Protein AF-A0A9E2BVV3-F1 (afdb_monomer)

pLDDT: mean 73.65, std 11.93, range [42.72, 88.81]

Solvent-accessible surface area (backbone atoms only — not comparable to full-atom values): 3838 Å² total; per-residue (Å²): 135,86,77,66,81,60,61,46,53,52,52,22,51,52,28,42,52,51,17,51,46,28,63,72,28,78,77,36,72,88,38,66,65,60,20,52,52,55,19,48,52,27,43,53,51,19,50,54,32,50,50,52,49,54,50,52,51,52,52,51,53,53,52,53,54,56,54,62,76,74,110

Mean predicted aligned error: 9.97 Å

Foldseek 3Di:
DPDDLVVLVVLLVVLQVQLVCLLVCVPPVPCPPSSVVSSVVSVVVSVVSVVVSVVVVVVVVVVVVVVVVVD

Sequence (71 aa):
MQKPPHSYIIIGIISLLMAVVTYAGLIFKDDLNGRLIVGSVWLLMAVIWVFRYIYAKKRLARRYKKSADIS

Radius of gyration: 17.48 Å; Cα contacts (8 Å, |Δi|>4): 47; chains: 1; bounding box: 41×22×49 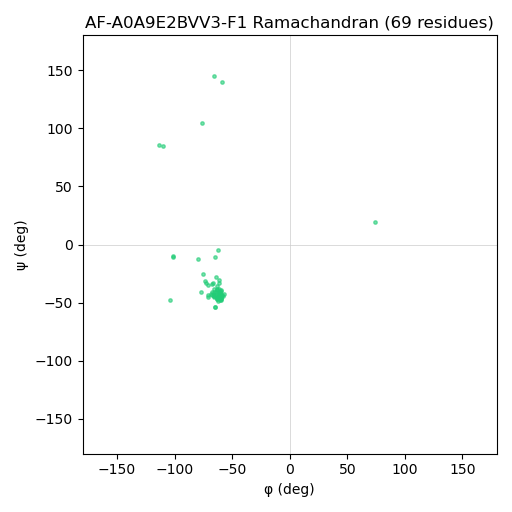Å

Secondary structure (DSSP, 8-state):
----THHHHHHHHHHHHHHHHHHTTSS-SS-HHHHHHHHHHHHHHHHHHHHHHHHHHHHHHHHHHHHHT--

Structure (mmCIF, N/CA/C/O backbone):
data_AF-A0A9E2BVV3-F1
#
_entry.id   AF-A0A9E2BVV3-F1
#
loop_
_atom_site.group_PDB
_atom_site.id
_atom_site.type_symbol
_atom_site.label_atom_id
_atom_site.label_alt_id
_atom_site.label_comp_id
_atom_site.label_asym_id
_atom_site.label_entity_id
_atom_site.label_seq_id
_atom_site.pdbx_PDB_ins_code
_atom_site.Cartn_x
_atom_site.Cartn_y
_atom_site.Cartn_z
_atom_site.occupancy
_atom_site.B_iso_or_equiv
_atom_site.auth_seq_id
_atom_site.auth_comp_id
_atom_site.auth_asym_id
_atom_site.auth_atom_id
_atom_site.pdbx_PDB_model_num
ATOM 1 N N . MET A 1 1 ? -6.520 15.571 22.422 1.00 42.72 1 MET A N 1
ATOM 2 C CA . MET A 1 1 ? -7.007 15.748 21.034 1.00 42.72 1 MET A CA 1
ATOM 3 C C . MET A 1 1 ? -6.741 14.468 20.235 1.00 42.72 1 MET A C 1
ATOM 5 O O . MET A 1 1 ? -5.622 14.251 19.789 1.00 42.72 1 MET A O 1
ATOM 9 N N . GLN A 1 2 ? -7.724 13.562 20.136 1.00 44.84 2 GLN A N 1
ATOM 10 C CA . GLN A 1 2 ? -7.618 12.343 19.316 1.00 44.84 2 GLN A CA 1
ATOM 11 C C . GLN A 1 2 ? -7.803 12.732 17.841 1.00 44.84 2 GLN A C 1
ATOM 13 O O . GLN A 1 2 ? -8.910 13.061 17.429 1.00 44.84 2 GLN A O 1
ATOM 18 N N . LYS A 1 3 ? -6.708 12.759 17.067 1.00 46.66 3 LYS A N 1
ATOM 19 C CA . LYS A 1 3 ? -6.743 13.024 15.619 1.00 46.66 3 LYS A CA 1
ATOM 20 C C . LYS A 1 3 ? -7.627 11.982 14.912 1.00 46.66 3 LYS A C 1
ATOM 22 O O . LYS A 1 3 ? -7.579 10.805 15.282 1.00 46.66 3 LYS A O 1
ATOM 27 N N . PRO A 1 4 ? -8.438 12.400 13.928 1.00 50.28 4 PRO A N 1
ATOM 28 C CA . PRO A 1 4 ? -9.517 11.585 13.397 1.00 50.28 4 PRO A CA 1
ATOM 29 C C . PRO A 1 4 ? -8.990 10.329 12.682 1.00 50.28 4 PRO A C 1
ATOM 31 O O . PRO A 1 4 ? -7.971 10.385 11.990 1.00 50.28 4 PRO A O 1
ATOM 34 N N . PRO A 1 5 ? -9.720 9.201 12.768 1.00 57.66 5 PRO A N 1
ATOM 35 C CA . PRO A 1 5 ? -9.370 7.934 12.117 1.00 57.66 5 PRO A CA 1
ATOM 36 C C . PRO A 1 5 ? -9.327 8.003 10.578 1.00 57.66 5 PRO A C 1
ATOM 38 O O . PRO A 1 5 ? -8.967 7.021 9.936 1.00 57.66 5 PRO A O 1
ATOM 41 N N . HIS A 1 6 ? -9.690 9.143 9.979 1.00 57.97 6 HIS A N 1
ATOM 42 C CA . HIS A 1 6 ? -9.672 9.379 8.535 1.00 57.97 6 HIS A CA 1
ATOM 43 C C . HIS A 1 6 ? -8.263 9.535 7.957 1.00 57.97 6 HIS A C 1
ATOM 45 O O . HIS A 1 6 ? -8.023 9.071 6.845 1.00 57.97 6 HIS A O 1
ATOM 51 N N . SER A 1 7 ? -7.304 10.095 8.705 1.00 62.12 7 SER A N 1
ATOM 52 C CA . SER A 1 7 ? -5.933 10.266 8.195 1.00 62.12 7 SER A CA 1
ATOM 53 C C . SER A 1 7 ? -5.266 8.930 7.855 1.00 62.12 7 SER A C 1
ATOM 55 O O . SER A 1 7 ? -4.479 8.853 6.920 1.00 62.12 7 SER A O 1
ATOM 57 N N . TYR A 1 8 ? -5.623 7.856 8.562 1.00 66.25 8 TYR A N 1
ATOM 58 C CA . TYR A 1 8 ? -5.076 6.520 8.325 1.00 66.25 8 TYR A CA 1
ATOM 59 C C . TYR A 1 8 ? -5.570 5.882 7.025 1.00 66.25 8 TYR A C 1
ATOM 61 O O . TYR A 1 8 ? -4.807 5.187 6.360 1.00 66.25 8 TYR A O 1
ATOM 69 N N . ILE A 1 9 ? -6.823 6.144 6.642 1.00 68.44 9 ILE A N 1
ATOM 70 C CA . ILE A 1 9 ? -7.382 5.655 5.377 1.00 68.44 9 ILE A CA 1
ATOM 71 C C . ILE A 1 9 ? -6.735 6.400 4.209 1.00 68.44 9 ILE A C 1
ATOM 73 O O . ILE A 1 9 ? -6.340 5.772 3.234 1.00 68.44 9 ILE A O 1
ATOM 77 N N . ILE A 1 10 ? -6.575 7.722 4.332 1.00 76.06 10 ILE A N 1
ATOM 78 C CA . ILE A 1 10 ? -5.966 8.563 3.291 1.00 76.06 10 ILE A CA 1
ATOM 79 C C . ILE A 1 10 ? -4.531 8.105 3.008 1.00 76.06 10 ILE A C 1
ATOM 81 O O . ILE A 1 10 ? -4.178 7.897 1.852 1.00 76.06 10 ILE A O 1
ATOM 85 N N . ILE A 1 11 ? -3.728 7.869 4.052 1.00 77.00 11 ILE A N 1
ATOM 86 C CA . ILE A 1 11 ? -2.357 7.362 3.886 1.00 77.00 11 ILE A CA 1
ATOM 87 C C . ILE A 1 11 ? -2.367 5.960 3.259 1.00 77.00 11 ILE A C 1
ATOM 89 O O . ILE A 1 11 ? -1.577 5.699 2.359 1.00 77.00 11 ILE A O 1
ATOM 93 N N . GLY A 1 12 ? -3.293 5.085 3.665 1.00 76.31 12 GLY A N 1
ATOM 94 C CA . GLY A 1 12 ? -3.453 3.763 3.051 1.00 76.31 12 GLY A CA 1
ATOM 95 C C . GLY A 1 12 ? -3.784 3.825 1.554 1.00 76.31 12 GLY A C 1
ATOM 96 O O . GLY A 1 12 ? -3.182 3.093 0.772 1.00 76.31 12 GLY A O 1
ATOM 97 N N . ILE A 1 13 ? -4.685 4.725 1.142 1.00 81.88 13 ILE A N 1
ATOM 98 C CA . ILE A 1 13 ? -5.051 4.933 -0.270 1.00 81.88 13 ILE A CA 1
ATOM 99 C C . ILE A 1 13 ? -3.865 5.492 -1.063 1.00 81.88 13 ILE A C 1
ATOM 101 O O . ILE A 1 13 ? -3.579 4.998 -2.151 1.00 81.88 13 ILE A O 1
ATOM 105 N N . ILE A 1 14 ? -3.142 6.475 -0.516 1.00 84.00 14 ILE A N 1
ATOM 106 C CA . ILE A 1 14 ? -1.946 7.040 -1.159 1.00 84.00 14 ILE A CA 1
ATOM 107 C C . ILE A 1 14 ? -0.868 5.963 -1.326 1.00 84.00 14 ILE A C 1
ATOM 109 O O . ILE A 1 14 ? -0.281 5.850 -2.401 1.00 84.00 14 ILE A O 1
ATOM 113 N N . SER A 1 15 ? -0.641 5.126 -0.309 1.00 81.00 15 SER A N 1
ATOM 114 C CA . SER A 1 15 ? 0.293 4.000 -0.410 1.00 81.00 15 SER A CA 1
ATOM 115 C C . SER A 1 15 ? -0.119 2.989 -1.480 1.00 81.00 15 SER A C 1
ATOM 117 O O . SER A 1 15 ? 0.738 2.480 -2.198 1.00 81.00 15 SER A O 1
ATOM 119 N N . LEU A 1 16 ? -1.420 2.726 -1.623 1.00 81.94 16 LEU A N 1
ATOM 120 C CA . LEU A 1 16 ? -1.939 1.828 -2.652 1.00 81.94 16 LEU A CA 1
ATOM 121 C C . LEU A 1 16 ? -1.749 2.410 -4.061 1.00 81.94 16 LEU A C 1
ATOM 123 O O . LEU A 1 16 ? -1.299 1.705 -4.960 1.00 81.94 16 LEU A O 1
ATOM 127 N N . LEU A 1 17 ? -2.035 3.703 -4.243 1.00 85.50 17 LEU A N 1
ATOM 128 C CA . LEU A 1 17 ? -1.805 4.409 -5.506 1.00 85.50 17 LEU A CA 1
ATOM 129 C C . LEU A 1 17 ? -0.325 4.379 -5.895 1.00 85.50 17 LEU A C 1
ATOM 131 O O . LEU A 1 17 ? -0.001 4.063 -7.038 1.00 85.50 17 LEU A O 1
ATOM 135 N N . MET A 1 18 ? 0.575 4.619 -4.938 1.00 82.00 18 MET A N 1
ATOM 136 C CA . MET A 1 18 ? 2.017 4.520 -5.174 1.00 82.00 18 MET A CA 1
ATOM 137 C C . MET A 1 18 ? 2.454 3.099 -5.538 1.00 82.00 18 MET A C 1
ATOM 139 O O . MET A 1 18 ? 3.278 2.935 -6.439 1.00 82.00 18 MET A O 1
ATOM 143 N N . ALA A 1 19 ? 1.877 2.065 -4.917 1.00 80.81 19 ALA A N 1
ATOM 144 C CA . ALA A 1 19 ? 2.126 0.682 -5.319 1.00 80.81 19 ALA A CA 1
ATOM 145 C C . ALA A 1 19 ? 1.712 0.443 -6.781 1.00 80.81 19 ALA A C 1
ATOM 147 O O . ALA A 1 19 ? 2.511 -0.080 -7.554 1.00 80.81 19 ALA A O 1
ATOM 148 N N . VAL A 1 20 ? 0.512 0.877 -7.187 1.00 83.12 20 VAL A N 1
ATOM 149 C CA . VAL A 1 20 ? 0.008 0.716 -8.565 1.00 83.12 20 VAL A CA 1
ATOM 150 C C . VAL A 1 20 ? 0.897 1.441 -9.576 1.00 83.12 20 VAL A C 1
ATOM 152 O O . VAL A 1 20 ? 1.284 0.844 -10.578 1.00 83.12 20 VAL A O 1
ATOM 155 N N . VAL A 1 21 ? 1.279 2.691 -9.298 1.00 83.56 21 VAL A N 1
ATOM 156 C CA . VAL A 1 21 ? 2.188 3.472 -10.159 1.00 83.56 21 VAL A CA 1
ATOM 157 C C . VAL A 1 21 ? 3.545 2.782 -10.291 1.00 83.56 21 VAL A C 1
ATOM 159 O O . VAL A 1 21 ? 4.103 2.703 -11.387 1.00 83.56 21 VAL A O 1
ATOM 162 N N . THR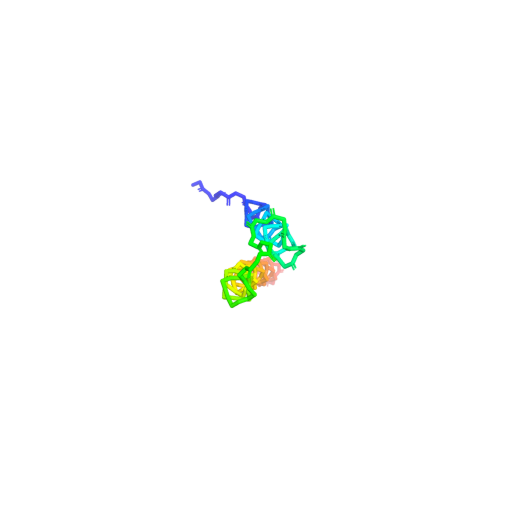 A 1 22 ? 4.055 2.234 -9.187 1.00 81.56 22 THR A N 1
ATOM 163 C CA . THR A 1 22 ? 5.320 1.499 -9.191 1.00 81.56 22 THR A CA 1
ATOM 164 C C . THR A 1 22 ? 5.191 0.241 -10.047 1.00 81.56 22 THR A C 1
ATOM 166 O O . THR A 1 22 ? 5.948 0.092 -11.000 1.00 81.56 22 THR A O 1
ATO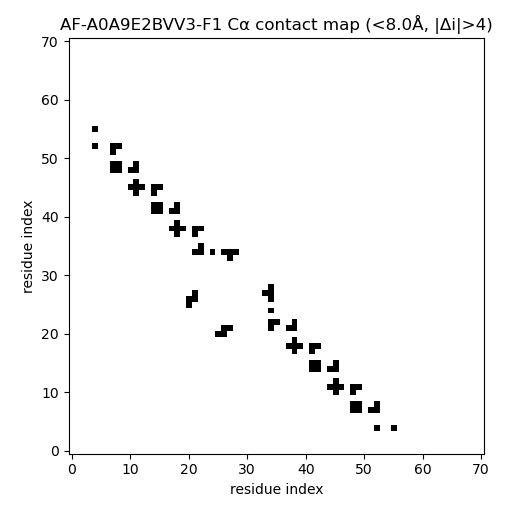M 169 N N . TYR A 1 23 ? 4.195 -0.616 -9.798 1.00 77.00 23 TYR A N 1
ATOM 170 C CA . TYR A 1 23 ? 3.973 -1.860 -10.549 1.00 77.00 23 TYR A CA 1
ATOM 171 C C . TYR A 1 23 ? 3.685 -1.645 -12.037 1.00 77.00 23 TYR A C 1
ATOM 173 O O . TYR A 1 23 ? 4.123 -2.453 -12.856 1.00 77.00 23 TYR A O 1
ATOM 181 N N . ALA A 1 24 ? 3.022 -0.544 -12.398 1.00 80.88 24 ALA A N 1
ATOM 182 C CA . ALA A 1 24 ? 2.794 -0.154 -13.787 1.00 80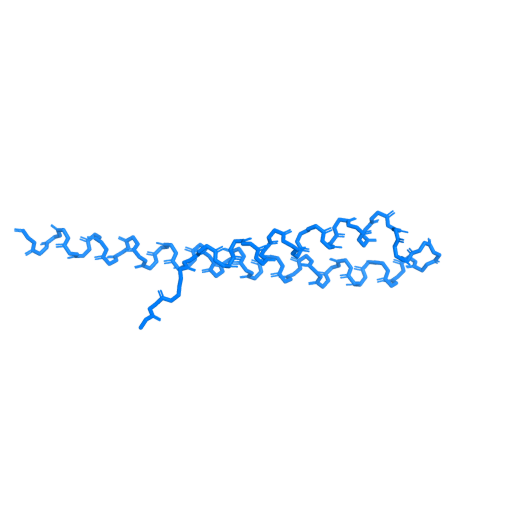.88 24 ALA A CA 1
ATOM 183 C C . ALA A 1 24 ? 4.096 0.182 -14.543 1.00 80.88 24 ALA A C 1
ATOM 185 O O . ALA A 1 24 ? 4.077 0.338 -15.761 1.00 80.88 24 ALA A O 1
ATOM 186 N N . GLY A 1 25 ? 5.232 0.299 -13.844 1.00 72.56 25 GLY A N 1
ATOM 187 C CA . GLY A 1 25 ? 6.521 0.612 -14.456 1.00 72.56 25 GLY A CA 1
ATOM 188 C C . GLY A 1 25 ? 6.640 2.069 -14.891 1.00 72.56 25 GLY A C 1
ATOM 189 O O . GLY A 1 25 ? 7.503 2.387 -15.698 1.00 72.56 25 GLY A O 1
ATOM 190 N N . LEU A 1 26 ? 5.797 2.959 -14.354 1.00 77.19 26 LEU A N 1
ATOM 191 C CA . LEU A 1 26 ? 5.871 4.400 -14.623 1.00 77.19 26 LEU A CA 1
ATOM 192 C C . LEU A 1 26 ? 7.172 5.027 -14.099 1.00 77.19 26 LEU A C 1
ATOM 194 O O . LEU A 1 26 ? 7.630 6.014 -14.661 1.00 77.19 26 LEU A O 1
ATOM 198 N N . ILE A 1 27 ? 7.756 4.452 -13.042 1.00 71.25 27 ILE A N 1
ATOM 199 C CA . ILE A 1 27 ? 8.984 4.951 -12.399 1.00 71.25 27 ILE A CA 1
ATOM 200 C C . ILE A 1 27 ? 10.200 4.092 -12.780 1.00 71.25 27 ILE A C 1
ATOM 202 O O . ILE A 1 27 ? 11.226 4.624 -13.185 1.00 71.25 27 ILE A O 1
ATOM 206 N N . PHE A 1 28 ? 10.081 2.764 -12.688 1.00 67.00 28 PHE A N 1
ATOM 207 C CA . PHE A 1 28 ? 11.149 1.813 -13.016 1.00 67.00 28 PHE A CA 1
ATOM 208 C C . PHE A 1 28 ? 10.743 0.995 -14.241 1.00 67.00 28 PHE A C 1
ATOM 210 O O . PHE A 1 28 ? 10.129 -0.070 -14.123 1.00 67.00 28 PHE A O 1
ATOM 217 N N . LYS A 1 29 ? 11.016 1.548 -15.426 1.00 66.94 29 LYS A N 1
ATOM 218 C CA . LYS A 1 29 ? 10.610 0.951 -16.705 1.00 66.94 29 LYS A CA 1
ATOM 219 C C . LYS A 1 29 ? 11.506 -0.226 -17.098 1.00 66.94 29 LYS A C 1
ATOM 221 O O . LYS A 1 29 ? 10.984 -1.266 -17.487 1.00 66.94 29 LYS A O 1
ATOM 226 N N . ASP A 1 30 ? 12.813 -0.078 -16.880 1.00 77.69 30 ASP A N 1
ATOM 227 C CA . ASP A 1 30 ? 13.833 -1.061 -17.274 1.00 77.69 30 ASP A CA 1
ATOM 228 C C . ASP A 1 30 ? 14.327 -1.937 -16.109 1.00 77.69 30 ASP A C 1
ATOM 230 O O . ASP A 1 30 ? 14.986 -2.950 -16.326 1.00 77.69 30 ASP A O 1
ATOM 234 N N . ASP A 1 31 ? 13.973 -1.588 -14.866 1.00 80.19 31 ASP A N 1
ATOM 235 C CA . ASP A 1 31 ? 14.433 -2.290 -13.665 1.00 80.19 31 ASP A CA 1
ATOM 236 C C . ASP A 1 31 ? 13.291 -3.075 -12.998 1.00 80.19 31 ASP A C 1
ATOM 238 O O . ASP A 1 31 ? 12.593 -2.601 -12.092 1.00 80.19 31 ASP A O 1
ATOM 242 N N . LEU A 1 32 ? 13.072 -4.298 -13.496 1.00 79.88 32 LEU A N 1
ATOM 243 C CA . LEU A 1 32 ? 12.005 -5.196 -13.041 1.00 79.88 32 LEU A CA 1
ATOM 244 C C . LEU A 1 32 ? 12.137 -5.542 -11.549 1.00 79.88 32 LEU A C 1
ATOM 246 O O . LEU A 1 32 ? 11.132 -5.592 -10.834 1.00 79.88 32 LEU A O 1
ATOM 250 N N . ASN A 1 33 ? 13.369 -5.749 -11.076 1.00 84.75 33 ASN A N 1
ATOM 251 C CA . ASN A 1 33 ? 13.640 -6.093 -9.682 1.00 84.75 33 ASN A CA 1
ATOM 252 C C . ASN A 1 33 ? 13.392 -4.891 -8.768 1.00 84.75 33 ASN A C 1
ATOM 254 O O . ASN A 1 33 ? 12.694 -5.031 -7.760 1.00 84.75 33 ASN A O 1
ATOM 258 N N . GLY A 1 34 ? 13.873 -3.701 -9.148 1.00 81.38 34 GLY A N 1
ATOM 259 C CA . GLY A 1 34 ? 13.569 -2.461 -8.427 1.00 81.38 34 GLY A CA 1
ATOM 260 C C . GLY A 1 34 ? 12.062 -2.209 -8.331 1.00 81.38 34 GLY A C 1
ATOM 261 O O . GLY A 1 34 ? 11.539 -1.910 -7.254 1.00 81.38 34 GLY A O 1
ATOM 262 N N . ARG A 1 35 ? 11.333 -2.445 -9.427 1.00 82.88 35 ARG A N 1
ATOM 263 C CA . ARG A 1 35 ? 9.873 -2.317 -9.479 1.00 82.88 35 ARG A CA 1
ATOM 264 C C . ARG A 1 35 ? 9.151 -3.247 -8.504 1.00 82.88 35 ARG A C 1
ATOM 266 O O . ARG A 1 35 ? 8.258 -2.801 -7.781 1.00 82.88 35 ARG A O 1
ATOM 273 N N . LEU A 1 36 ? 9.532 -4.523 -8.482 1.00 82.38 36 LEU A N 1
ATOM 274 C CA . LEU A 1 36 ? 8.933 -5.529 -7.603 1.00 82.38 36 LEU A CA 1
ATOM 275 C C . LEU A 1 36 ? 9.215 -5.230 -6.129 1.00 82.38 36 LEU A C 1
ATOM 277 O O . LEU A 1 36 ? 8.294 -5.292 -5.315 1.00 82.38 36 LEU A O 1
ATOM 281 N N . ILE A 1 37 ? 10.451 -4.860 -5.784 1.00 87.50 37 ILE A N 1
ATOM 282 C CA . ILE A 1 37 ? 10.839 -4.554 -4.400 1.00 87.50 37 ILE A CA 1
ATOM 283 C C . ILE A 1 37 ? 10.095 -3.309 -3.907 1.00 87.50 37 ILE A C 1
ATOM 285 O O . ILE A 1 37 ? 9.406 -3.367 -2.887 1.00 87.50 37 ILE A O 1
ATOM 289 N N . VAL A 1 38 ? 10.169 -2.197 -4.644 1.00 84.31 38 VAL A N 1
ATOM 290 C CA . VAL A 1 38 ? 9.545 -0.927 -4.236 1.00 84.31 38 VAL A CA 1
ATOM 291 C C . VAL A 1 38 ? 8.018 -1.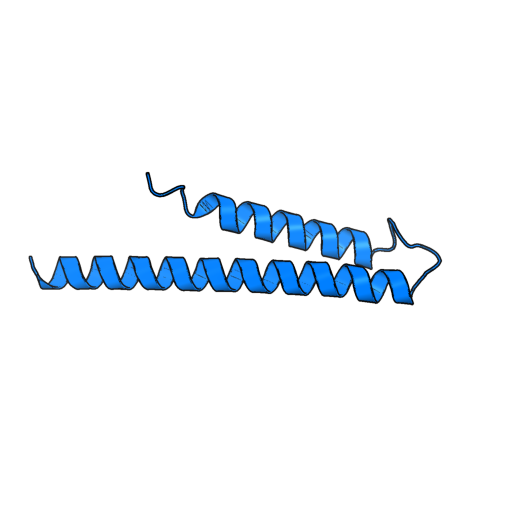055 -4.209 1.00 84.31 38 VAL A C 1
ATOM 293 O O . VAL A 1 38 ? 7.380 -0.611 -3.253 1.00 84.31 38 VAL A O 1
ATOM 296 N N . GLY A 1 39 ? 7.424 -1.731 -5.198 1.00 84.12 39 GLY A N 1
ATOM 297 C CA . GLY A 1 39 ? 5.987 -2.009 -5.226 1.00 84.12 39 GLY A CA 1
ATOM 298 C C . GLY A 1 39 ? 5.537 -2.872 -4.043 1.00 84.12 39 GLY A C 1
ATOM 299 O O . GLY A 1 39 ? 4.514 -2.580 -3.422 1.00 84.12 39 GLY A O 1
ATOM 300 N N . SER A 1 40 ? 6.322 -3.890 -3.676 1.00 85.38 40 SER A N 1
ATOM 301 C CA . SER A 1 40 ? 6.051 -4.754 -2.516 1.00 85.38 40 SER A CA 1
ATOM 302 C C . SER A 1 40 ? 6.152 -4.002 -1.189 1.00 85.38 40 SER A C 1
ATOM 304 O O . SER A 1 40 ? 5.322 -4.217 -0.306 1.00 85.38 40 SER A O 1
ATOM 306 N N . VAL A 1 41 ? 7.113 -3.081 -1.051 1.00 88.38 41 VAL A N 1
ATOM 307 C CA . VAL A 1 41 ? 7.243 -2.224 0.141 1.00 88.38 41 VAL A CA 1
ATOM 308 C C . VAL A 1 41 ? 6.014 -1.328 0.301 1.00 88.38 41 VAL A C 1
ATOM 310 O O . VAL A 1 41 ? 5.435 -1.277 1.387 1.00 88.38 41 VAL A O 1
ATOM 313 N N . TRP A 1 42 ? 5.559 -0.676 -0.774 1.00 85.44 42 TRP A N 1
ATOM 314 C CA . TRP A 1 42 ? 4.341 0.142 -0.737 1.00 85.44 42 TRP A CA 1
ATOM 315 C C . TRP A 1 42 ? 3.088 -0.679 -0.423 1.00 85.44 42 TRP A C 1
ATOM 317 O O . TRP A 1 4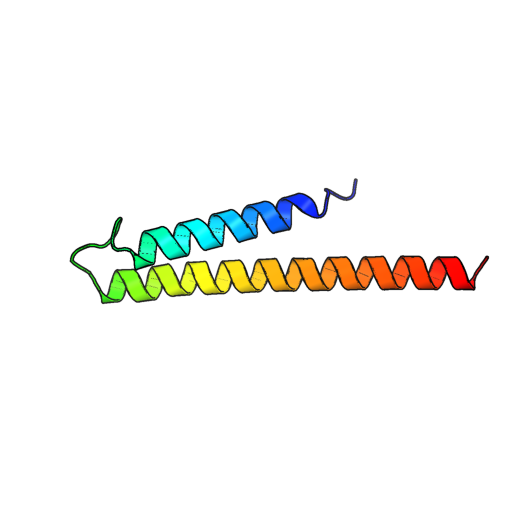2 ? 2.243 -0.234 0.359 1.00 85.44 42 TRP A O 1
ATOM 327 N N . LEU A 1 43 ? 2.993 -1.894 -0.971 1.00 84.19 43 LEU A N 1
ATOM 328 C CA . LEU A 1 43 ? 1.900 -2.822 -0.690 1.00 84.19 43 LEU A CA 1
ATOM 329 C C . LEU A 1 43 ? 1.879 -3.238 0.791 1.00 84.19 43 LEU A C 1
ATOM 331 O O . LEU A 1 43 ? 0.835 -3.156 1.437 1.00 84.19 43 LEU A O 1
ATOM 335 N N . LEU A 1 44 ? 3.032 -3.612 1.356 1.00 88.81 44 LEU A N 1
ATOM 336 C CA . LEU A 1 44 ? 3.179 -3.926 2.783 1.00 88.81 44 LEU A CA 1
ATOM 337 C C . LEU A 1 44 ? 2.773 -2.741 3.663 1.00 88.81 44 LEU A C 1
ATOM 339 O O . LEU A 1 44 ? 2.025 -2.914 4.628 1.00 88.81 44 LEU A O 1
ATOM 343 N N . MET A 1 45 ? 3.200 -1.529 3.301 1.00 84.94 45 MET A N 1
ATOM 344 C CA . MET A 1 45 ? 2.822 -0.308 4.012 1.00 84.94 45 MET A CA 1
ATOM 345 C C . MET A 1 45 ? 1.301 -0.102 3.996 1.00 84.94 45 MET A C 1
ATOM 347 O O . MET A 1 45 ? 0.703 0.158 5.044 1.00 84.94 45 MET A O 1
ATOM 351 N N . ALA A 1 46 ? 0.659 -0.274 2.835 1.00 81.38 46 ALA A N 1
ATOM 352 C CA . ALA A 1 46 ? -0.792 -0.168 2.696 1.00 81.38 46 ALA A CA 1
ATOM 353 C C . ALA A 1 46 ? -1.521 -1.196 3.580 1.00 81.38 46 ALA A C 1
ATOM 355 O O . ALA A 1 46 ? -2.449 -0.835 4.308 1.00 81.38 46 ALA A O 1
ATOM 356 N N . VAL A 1 47 ? -1.056 -2.450 3.595 1.00 85.75 47 VAL A N 1
ATOM 357 C CA . VAL A 1 47 ? -1.615 -3.515 4.444 1.00 85.75 47 VAL A CA 1
ATOM 358 C C . VAL A 1 47 ? -1.510 -3.152 5.929 1.00 85.75 47 VAL A C 1
ATOM 360 O O . VAL A 1 47 ? -2.504 -3.252 6.652 1.00 85.75 47 VAL A O 1
ATOM 363 N N . ILE A 1 48 ? -0.355 -2.660 6.391 1.00 87.44 48 ILE A N 1
ATOM 364 C CA . ILE A 1 48 ? -0.159 -2.231 7.789 1.00 87.44 48 ILE A CA 1
ATOM 365 C C . ILE A 1 48 ? -1.150 -1.120 8.168 1.00 87.44 48 ILE A C 1
ATOM 367 O O . ILE A 1 48 ? -1.758 -1.164 9.246 1.00 87.44 48 ILE A O 1
ATOM 371 N N . TRP A 1 49 ? -1.347 -0.134 7.290 1.00 82.31 49 TRP A N 1
ATOM 372 C CA . TRP A 1 49 ? -2.296 0.956 7.525 1.00 82.31 49 TRP A CA 1
ATOM 373 C C . TRP A 1 49 ? -3.745 0.470 7.588 1.00 82.31 49 TRP A C 1
ATOM 375 O O . TRP A 1 49 ? -4.478 0.858 8.505 1.00 82.31 49 TRP A O 1
ATOM 385 N N . VAL A 1 50 ? -4.144 -0.428 6.686 1.00 79.62 50 VAL A N 1
ATOM 386 C CA . VAL A 1 50 ? -5.480 -1.044 6.686 1.00 79.62 50 VAL A CA 1
ATOM 387 C C . VAL A 1 50 ? -5.707 -1.852 7.967 1.00 79.62 50 VAL A C 1
ATOM 389 O O . VAL A 1 50 ? -6.744 -1.695 8.617 1.00 79.62 50 VAL A O 1
ATOM 392 N N . PHE A 1 51 ? -4.726 -2.646 8.406 1.00 82.69 51 PHE A N 1
ATOM 393 C CA . PHE A 1 51 ? -4.818 -3.381 9.671 1.00 82.69 51 PHE A CA 1
ATOM 394 C C . PHE A 1 51 ? -4.947 -2.445 10.875 1.00 82.69 51 PHE A C 1
ATOM 396 O O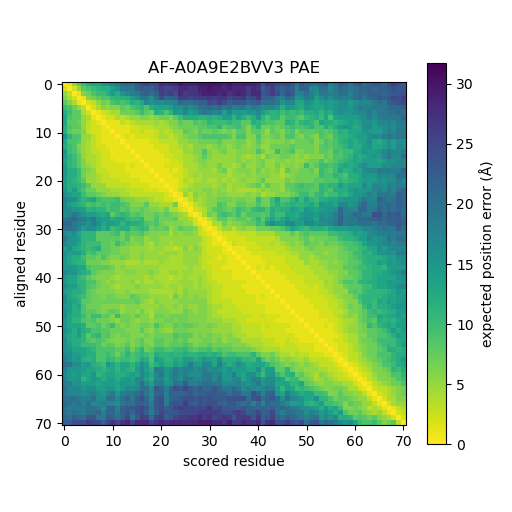 . PHE A 1 51 ? -5.823 -2.661 11.718 1.00 82.69 51 PHE A O 1
ATOM 403 N N . ARG A 1 52 ? -4.146 -1.372 10.948 1.00 81.81 52 ARG A N 1
ATOM 404 C CA . ARG A 1 52 ? -4.277 -0.354 12.010 1.00 81.81 52 ARG A CA 1
ATOM 405 C C . ARG A 1 52 ? -5.655 0.298 11.998 1.00 81.81 52 ARG A C 1
ATOM 407 O O . ARG A 1 52 ? -6.226 0.500 13.071 1.00 81.81 52 ARG A O 1
ATOM 414 N N . TYR A 1 53 ? -6.206 0.581 10.820 1.00 77.94 53 TYR A N 1
ATOM 415 C CA . TYR A 1 53 ? -7.553 1.127 10.681 1.00 77.94 53 TYR A CA 1
ATOM 416 C C . TYR A 1 53 ? -8.623 0.159 11.213 1.00 77.94 53 TYR A C 1
ATOM 418 O O . TYR A 1 53 ? -9.445 0.548 12.048 1.00 77.94 53 TYR A O 1
ATOM 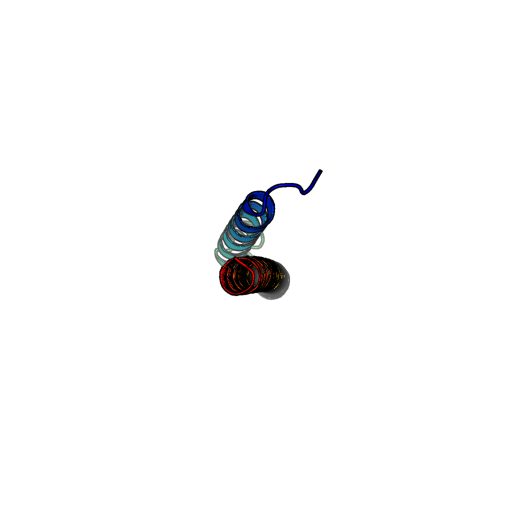426 N N . ILE A 1 54 ? -8.576 -1.117 10.815 1.00 81.69 54 ILE A N 1
ATOM 427 C CA . ILE A 1 54 ? -9.508 -2.150 11.299 1.00 81.69 54 ILE A CA 1
ATOM 428 C C . ILE A 1 54 ? -9.395 -2.309 12.821 1.00 81.69 54 ILE A C 1
ATOM 430 O O . ILE A 1 54 ? -10.413 -2.386 13.516 1.00 81.69 54 ILE A O 1
ATOM 434 N N . TYR A 1 55 ? -8.175 -2.316 13.362 1.00 81.31 55 TYR A N 1
ATOM 435 C CA . TYR A 1 55 ? -7.943 -2.452 14.801 1.00 81.31 55 TYR A CA 1
ATOM 436 C C . TYR A 1 55 ? -8.467 -1.246 15.589 1.00 81.31 55 TYR A C 1
ATOM 438 O O . TYR A 1 55 ? -9.124 -1.415 16.622 1.00 81.31 55 TYR A O 1
ATOM 446 N N . ALA A 1 56 ? -8.242 -0.028 15.087 1.00 74.69 56 ALA A N 1
ATOM 447 C CA . ALA A 1 56 ? -8.788 1.196 15.666 1.00 74.69 56 ALA A CA 1
ATOM 448 C C . ALA A 1 56 ? -10.326 1.189 15.647 1.00 74.69 56 ALA A C 1
ATOM 450 O O . ALA A 1 56 ? -10.953 1.479 16.671 1.00 74.69 56 ALA A O 1
ATOM 451 N N . LYS A 1 57 ? -10.936 0.758 14.534 1.00 72.06 57 LYS A N 1
ATOM 452 C CA . LYS A 1 57 ? -12.395 0.624 14.394 1.00 72.06 57 LYS A CA 1
ATOM 453 C C . LYS A 1 57 ? -12.970 -0.409 15.369 1.00 72.06 57 LYS A C 1
ATOM 455 O O . LYS A 1 57 ? -13.924 -0.106 16.084 1.00 72.06 57 LYS A O 1
ATOM 460 N N . LYS A 1 58 ? -12.354 -1.593 15.490 1.00 73.00 58 LYS A N 1
ATOM 461 C CA . LYS A 1 58 ? -12.761 -2.625 16.469 1.00 73.00 58 LYS A CA 1
ATOM 462 C C . LYS A 1 58 ? -12.603 -2.152 17.917 1.00 73.00 58 LYS A C 1
ATOM 464 O O . LYS A 1 58 ? -13.415 -2.506 18.772 1.00 73.00 58 LYS A O 1
ATOM 469 N N . ARG A 1 59 ? -11.574 -1.354 18.226 1.00 69.81 59 ARG A N 1
ATOM 470 C CA . ARG A 1 59 ? -11.376 -0.788 19.572 1.00 69.81 59 ARG A CA 1
ATOM 471 C C . ARG A 1 59 ? -12.466 0.225 19.930 1.00 69.81 59 ARG A C 1
ATOM 473 O O . ARG A 1 59 ? -12.952 0.193 21.057 1.00 69.81 59 ARG A O 1
ATOM 480 N N . LEU A 1 60 ? -12.865 1.075 18.983 1.00 65.19 60 LEU A N 1
ATOM 481 C CA . LEU A 1 60 ? -13.974 2.021 19.152 1.00 65.19 60 LEU A CA 1
ATOM 482 C C . LEU A 1 60 ? -15.319 1.300 19.309 1.00 65.19 60 LEU A C 1
ATOM 484 O O . LEU A 1 60 ? -16.050 1.600 20.247 1.00 65.19 60 LEU A O 1
ATOM 488 N N . ALA A 1 61 ? -15.596 0.288 18.481 1.00 65.56 61 ALA A N 1
ATOM 489 C CA . ALA A 1 61 ? -16.826 -0.504 18.571 1.00 65.56 61 ALA A CA 1
ATOM 490 C C . ALA A 1 61 ? -16.972 -1.222 19.927 1.00 65.56 61 ALA A C 1
ATOM 492 O O . ALA A 1 61 ? -18.047 -1.222 20.520 1.00 65.56 61 ALA A O 1
ATOM 493 N N . ARG A 1 62 ? -15.875 -1.776 20.470 1.00 63.97 62 ARG A N 1
ATOM 494 C CA . ARG A 1 62 ? -15.879 -2.391 21.811 1.00 63.97 62 ARG A CA 1
ATOM 495 C C . ARG A 1 62 ? -16.090 -1.379 22.939 1.00 63.97 62 ARG A C 1
ATOM 497 O O . ARG A 1 62 ? -16.718 -1.725 23.933 1.00 63.97 62 ARG A O 1
ATOM 504 N N . ARG A 1 63 ? -15.585 -0.146 22.803 1.00 60.09 63 ARG A N 1
ATOM 505 C CA . ARG A 1 63 ? -15.839 0.922 23.785 1.00 60.09 63 ARG A CA 1
ATOM 506 C C . ARG A 1 63 ? -17.298 1.374 23.764 1.00 60.09 63 ARG A C 1
ATOM 508 O O . ARG A 1 63 ? -17.880 1.487 24.830 1.00 60.09 63 ARG A O 1
ATOM 515 N N . TYR A 1 64 ? -17.889 1.540 22.581 1.00 59.28 64 TYR A N 1
ATOM 516 C CA . TYR A 1 64 ? -19.313 1.868 22.446 1.00 59.28 64 TYR A CA 1
ATOM 517 C C . TYR A 1 64 ? -20.216 0.779 23.030 1.00 59.28 64 TYR A C 1
ATOM 519 O O . TYR A 1 64 ? -21.108 1.091 23.809 1.00 59.28 64 TYR A O 1
ATOM 527 N N . LYS A 1 65 ? -19.936 -0.498 22.733 1.00 57.34 65 LYS A N 1
ATOM 528 C CA . LYS A 1 65 ? -20.701 -1.615 23.306 1.00 57.34 65 LYS A CA 1
ATOM 529 C C . LYS A 1 65 ? -20.601 -1.654 24.836 1.00 57.34 65 LYS A C 1
ATOM 531 O O . LYS A 1 65 ? -21.603 -1.845 25.503 1.00 57.34 65 LYS A O 1
ATOM 536 N N . LYS A 1 66 ? -19.407 -1.411 25.392 1.00 56.69 66 LYS A N 1
ATOM 537 C CA . LYS A 1 66 ? -19.209 -1.365 26.847 1.00 56.69 66 LYS A CA 1
ATOM 538 C C . LYS A 1 66 ? -19.930 -0.183 27.505 1.00 56.69 66 LYS A C 1
ATOM 540 O O . LYS A 1 66 ? -20.366 -0.327 28.631 1.00 56.69 66 LYS A O 1
ATOM 545 N N . SER A 1 67 ? -20.054 0.964 26.838 1.00 56.72 67 SER A N 1
ATOM 546 C CA . SER A 1 67 ? -20.825 2.098 27.366 1.00 56.72 67 SER A CA 1
ATOM 547 C C . SER A 1 67 ? -22.339 1.882 27.295 1.00 56.72 67 SER A C 1
ATOM 549 O O . SER A 1 67 ? -23.032 2.376 28.171 1.00 56.72 67 SER A O 1
ATOM 551 N N . ALA A 1 68 ? -22.838 1.138 26.303 1.00 58.88 68 ALA A N 1
ATOM 552 C CA . ALA A 1 68 ? -24.261 0.817 26.167 1.00 58.88 68 ALA A CA 1
ATOM 553 C C . ALA A 1 68 ? -24.757 -0.255 27.159 1.00 58.88 68 ALA A C 1
ATOM 555 O O . ALA A 1 68 ? -25.932 -0.270 27.477 1.00 58.88 68 ALA A O 1
ATOM 556 N N . ASP A 1 69 ? -23.874 -1.131 27.655 1.00 57.41 69 ASP A N 1
ATOM 557 C CA . ASP A 1 69 ? -24.201 -2.119 28.705 1.00 57.41 69 ASP A CA 1
ATOM 558 C C . ASP A 1 69 ? -24.216 -1.512 30.124 1.00 57.41 69 ASP A C 1
ATOM 560 O O . ASP A 1 69 ? -24.621 -2.172 31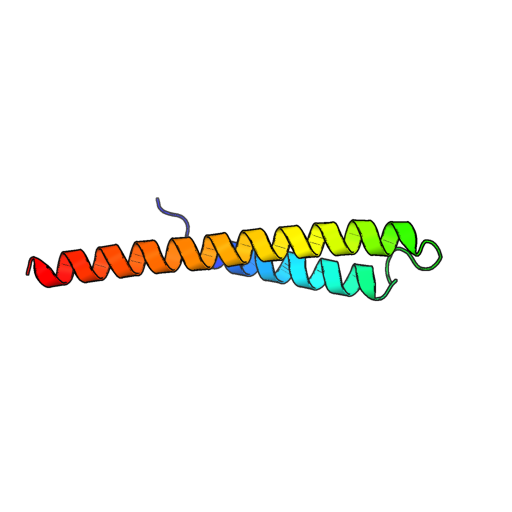.075 1.00 57.41 69 ASP A O 1
ATOM 564 N N . ILE A 1 70 ? -23.698 -0.288 30.296 1.00 58.47 70 ILE A N 1
ATOM 565 C CA . ILE A 1 70 ? -23.575 0.379 31.607 1.00 58.47 70 ILE A CA 1
ATOM 566 C C . ILE A 1 70 ? -24.692 1.428 31.813 1.00 58.47 70 ILE A C 1
ATOM 568 O O . ILE A 1 70 ? -24.847 1.928 32.926 1.00 58.47 70 ILE A O 1
ATOM 572 N N . SER A 1 71 ? -25.469 1.761 30.772 1.00 51.19 71 SER A N 1
ATOM 573 C CA . SER A 1 71 ? -26.648 2.648 30.838 1.00 51.19 71 SER A CA 1
ATOM 574 C C . SER A 1 71 ? -27.939 1.856 30.963 1.00 51.19 71 SER A C 1
ATOM 576 O O . SER A 1 71 ? -28.793 2.266 31.773 1.00 51.19 71 SER A O 1
#